Protein AF-A0A2V5STB5-F1 (afdb_monomer_lite)

Radius of gyration: 22.68 Å; chains: 1; bounding box: 38×24×69 Å

Sequence (76 aa):
DLSERILTDRDFIAAIKYLINLRRGEGTLDDIDHLGSRRVRTVGELLANQCRVGLARTERLVKERMTLCDINVDGM

Secondary structure (DSS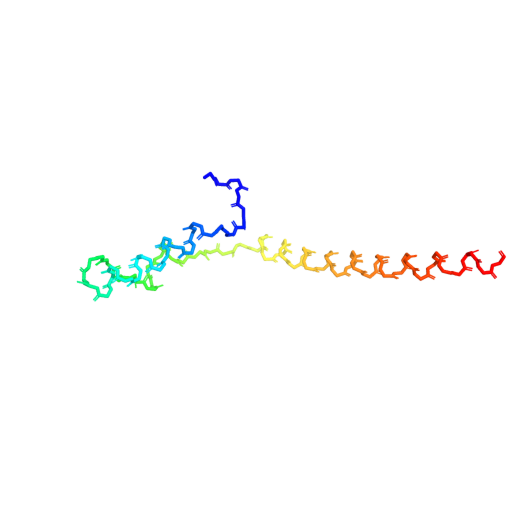P, 8-state):
-TT--S--HHHHHHHHHHHHHHHTT-S-PPPTT-GGG--PPPHHHHHHHHHHHHHHHHHHHHHHHHHHHHHHHTT-

Structure (mmCIF, N/CA/C/O backbone):
data_AF-A0A2V5STB5-F1
#
_entry.id   AF-A0A2V5STB5-F1
#
loop_
_atom_site.group_PDB
_atom_site.id
_atom_site.type_symbol
_atom_site.label_atom_id
_atom_site.label_alt_id
_atom_site.label_comp_id
_atom_site.label_asym_id
_atom_site.label_entity_id
_atom_site.label_seq_id
_atom_site.pdbx_PDB_ins_code
_atom_site.Cartn_x
_atom_site.Cartn_y
_atom_site.Cartn_z
_atom_site.occupancy
_atom_site.B_iso_or_equiv
_atom_site.auth_seq_id
_atom_site.auth_comp_id
_atom_site.auth_asym_id
_atom_site.auth_atom_id
_atom_site.pdbx_PDB_model_num
ATOM 1 N N . ASP A 1 1 ? -5.274 -15.151 1.496 1.00 48.88 1 ASP A N 1
ATOM 2 C CA . ASP A 1 1 ? -4.046 -15.671 0.877 1.00 48.88 1 ASP A CA 1
ATOM 3 C C . ASP A 1 1 ? -3.230 -14.466 0.420 1.00 48.88 1 ASP A C 1
ATOM 5 O O . ASP A 1 1 ? -3.819 -13.555 -0.139 1.00 48.88 1 ASP A O 1
ATOM 9 N N . LEU A 1 2 ? -1.936 -14.377 0.741 1.00 59.78 2 LEU A N 1
ATOM 10 C CA . LEU A 1 2 ? -1.103 -13.185 0.451 1.00 59.78 2 LEU A CA 1
ATOM 11 C C . LEU A 1 2 ? -0.660 -13.098 -1.026 1.00 59.78 2 LEU A C 1
ATOM 13 O O . LEU A 1 2 ? 0.129 -12.229 -1.401 1.00 59.78 2 LEU A O 1
ATOM 17 N N . SER A 1 3 ? -1.137 -14.026 -1.853 1.00 78.00 3 SER A N 1
ATOM 18 C CA . SER A 1 3 ? -0.861 -14.142 -3.283 1.00 78.00 3 SER A CA 1
ATOM 19 C C . SER A 1 3 ? -1.623 -13.105 -4.118 1.00 78.00 3 SER A C 1
ATOM 21 O O . SER A 1 3 ? -1.113 -12.642 -5.142 1.00 78.00 3 SER A O 1
ATOM 23 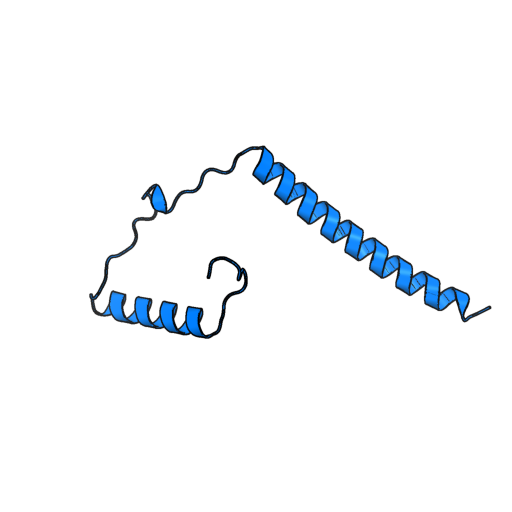N N . GLU A 1 4 ? -2.806 -12.690 -3.666 1.00 85.81 4 GLU A N 1
ATOM 24 C CA . GLU A 1 4 ? -3.676 -11.769 -4.388 1.00 85.81 4 GLU A CA 1
ATOM 25 C C . GLU A 1 4 ? -3.350 -10.311 -4.039 1.00 85.81 4 GLU A C 1
ATOM 27 O O . GLU A 1 4 ? -3.277 -9.919 -2.875 1.00 85.81 4 GLU A O 1
ATOM 32 N N . ARG A 1 5 ? -3.104 -9.493 -5.070 1.00 87.94 5 ARG A N 1
ATOM 33 C CA . ARG A 1 5 ? -2.720 -8.074 -4.929 1.00 87.94 5 ARG A CA 1
ATOM 34 C C . ARG A 1 5 ? -3.799 -7.102 -5.408 1.00 87.94 5 ARG A C 1
ATOM 36 O O . ARG A 1 5 ? -3.542 -5.902 -5.481 1.00 87.94 5 ARG A O 1
ATOM 43 N N . ILE A 1 6 ? -4.967 -7.620 -5.777 1.00 93.50 6 ILE A N 1
ATOM 44 C CA . ILE A 1 6 ? -6.121 -6.852 -6.246 1.00 93.50 6 ILE A CA 1
ATOM 45 C C . ILE A 1 6 ? -7.215 -6.982 -5.188 1.00 93.50 6 ILE A C 1
ATOM 47 O O . ILE A 1 6 ? -7.347 -8.029 -4.565 1.00 93.50 6 ILE A O 1
ATOM 51 N N . LEU A 1 7 ? -7.969 -5.907 -4.965 1.00 93.38 7 LEU A N 1
ATOM 52 C CA . LEU A 1 7 ? -9.100 -5.928 -4.041 1.00 93.38 7 LEU A CA 1
ATOM 53 C C . LEU A 1 7 ? -10.285 -6.667 -4.663 1.00 93.38 7 LEU A C 1
ATOM 55 O O . LEU A 1 7 ? -10.649 -6.410 -5.813 1.00 93.38 7 LEU A O 1
ATOM 59 N N . THR A 1 8 ? -10.911 -7.527 -3.872 1.00 94.31 8 THR A N 1
ATOM 60 C CA . THR A 1 8 ? -12.130 -8.255 -4.228 1.00 94.31 8 THR A CA 1
ATOM 61 C C . THR A 1 8 ? -13.373 -7.533 -3.710 1.00 94.31 8 THR A C 1
ATOM 63 O O . THR A 1 8 ? -13.311 -6.703 -2.802 1.00 94.31 8 THR A O 1
ATOM 66 N N . ASP A 1 9 ? -14.539 -7.867 -4.258 1.00 96.12 9 ASP A N 1
ATOM 67 C CA . ASP A 1 9 ? -15.845 -7.385 -3.789 1.00 96.12 9 ASP A CA 1
ATOM 68 C C . ASP A 1 9 ? -16.070 -7.645 -2.287 1.00 96.12 9 ASP A C 1
ATOM 70 O O . ASP A 1 9 ? -16.608 -6.801 -1.563 1.00 96.12 9 ASP A O 1
ATOM 74 N N . ARG A 1 10 ? -15.595 -8.791 -1.795 1.00 95.50 10 ARG A N 1
ATOM 75 C CA . ARG A 1 10 ? -15.672 -9.179 -0.383 1.00 95.50 10 ARG A CA 1
ATOM 76 C C . ARG A 1 10 ? -14.872 -8.248 0.525 1.00 95.50 10 ARG A C 1
ATOM 78 O O . ARG A 1 10 ? -15.355 -7.944 1.618 1.00 95.50 10 ARG A O 1
ATOM 85 N N . ASP A 1 11 ? -13.716 -7.760 0.073 1.00 94.75 11 ASP A N 1
ATOM 86 C CA . ASP A 1 11 ? -12.881 -6.827 0.843 1.00 94.75 11 ASP A CA 1
ATOM 87 C C . ASP A 1 11 ? -13.617 -5.503 1.080 1.00 94.75 11 ASP A C 1
ATOM 89 O O . ASP A 1 11 ? -13.638 -4.985 2.199 1.00 94.75 11 ASP A O 1
ATOM 93 N N . PHE A 1 12 ? -14.316 -4.993 0.059 1.00 96.56 12 PHE A N 1
ATOM 94 C CA . PHE A 1 12 ? -15.131 -3.781 0.183 1.00 96.56 12 PHE A CA 1
ATOM 95 C C . PHE A 1 12 ? -16.302 -3.970 1.148 1.00 96.56 12 PHE A C 1
ATOM 97 O O . PHE A 1 12 ? -16.544 -3.119 2.008 1.00 96.56 12 PHE A O 1
ATOM 104 N N . ILE A 1 13 ? -17.017 -5.095 1.046 1.00 97.81 13 ILE A N 1
ATOM 105 C CA . ILE A 1 13 ? -18.130 -5.405 1.953 1.00 97.81 13 ILE A CA 1
ATOM 106 C C . ILE A 1 13 ? -17.631 -5.483 3.402 1.00 97.81 13 ILE A C 1
ATOM 108 O O . ILE A 1 13 ? -18.289 -4.961 4.306 1.00 97.81 13 ILE A O 1
ATOM 112 N N . ALA A 1 14 ? -16.476 -6.111 3.640 1.00 96.38 14 ALA A N 1
ATOM 113 C CA . ALA A 1 14 ? -15.873 -6.202 4.966 1.00 96.38 14 ALA A CA 1
ATOM 114 C C . ALA A 1 14 ? -15.452 -4.824 5.508 1.00 96.38 14 ALA A C 1
ATOM 116 O O . ALA A 1 14 ? -15.785 -4.500 6.649 1.00 96.38 14 ALA A O 1
ATOM 117 N N . ALA A 1 15 ? -14.809 -3.986 4.688 1.00 96.25 15 ALA A N 1
ATOM 118 C CA . ALA A 1 15 ? -14.394 -2.637 5.073 1.00 96.25 15 ALA A CA 1
ATOM 119 C C . ALA A 1 15 ? -15.587 -1.742 5.460 1.00 96.25 15 ALA A C 1
ATOM 121 O O . ALA A 1 15 ? -15.551 -1.054 6.481 1.00 96.25 15 ALA A O 1
ATOM 122 N N . ILE A 1 16 ? -16.683 -1.790 4.691 1.00 97.06 16 ILE A N 1
ATOM 123 C CA . ILE A 1 16 ? -17.901 -1.019 4.989 1.00 97.06 16 ILE A CA 1
ATOM 124 C C . ILE A 1 16 ? -18.561 -1.517 6.280 1.00 97.06 16 ILE A C 1
ATOM 126 O O . ILE A 1 16 ? -18.970 -0.708 7.114 1.00 97.06 16 ILE A O 1
ATOM 130 N N . LYS A 1 17 ? -18.648 -2.840 6.478 1.00 97.19 17 LYS A N 1
ATOM 131 C CA . LYS A 1 17 ? -19.170 -3.421 7.726 1.00 97.19 17 LYS A CA 1
ATOM 132 C C . LYS A 1 17 ? -18.355 -2.971 8.936 1.00 97.19 17 LYS A C 1
ATOM 134 O O . LYS A 1 17 ? -18.945 -2.563 9.933 1.00 97.19 17 LYS A O 1
ATOM 139 N N . TYR A 1 18 ? -17.026 -2.994 8.827 1.00 95.94 18 TYR A N 1
ATOM 140 C CA . TYR A 1 18 ? -16.135 -2.508 9.878 1.00 95.94 18 TYR A CA 1
ATOM 141 C C . TYR A 1 18 ? -16.414 -1.038 10.216 1.00 95.94 18 TYR A C 1
ATOM 143 O O . TYR A 1 18 ? -16.608 -0.704 11.381 1.00 95.94 18 TYR A O 1
ATOM 151 N N . LEU A 1 19 ? -16.551 -0.173 9.205 1.00 96.75 19 LEU A N 1
ATOM 152 C CA . LEU A 1 19 ? -16.850 1.247 9.408 1.00 96.75 19 LEU A CA 1
ATOM 153 C C . LEU A 1 19 ? -18.206 1.481 10.102 1.00 96.75 19 LEU A C 1
ATOM 155 O O . LEU A 1 19 ? -18.327 2.355 10.962 1.00 96.75 19 LEU A O 1
ATOM 159 N N . ILE A 1 20 ? -19.233 0.699 9.751 1.00 97.06 20 ILE A N 1
ATOM 160 C CA . ILE A 1 20 ? -20.556 0.776 10.392 1.00 97.06 20 ILE A CA 1
ATOM 161 C C . ILE A 1 20 ? -20.474 0.355 11.862 1.00 97.06 20 ILE A C 1
ATOM 163 O O . ILE A 1 20 ? -21.046 1.033 12.716 1.00 97.06 20 ILE A O 1
ATOM 167 N N . ASN A 1 21 ? -19.765 -0.734 12.162 1.00 96.69 21 ASN A N 1
ATOM 168 C CA . ASN A 1 21 ? -19.586 -1.219 13.531 1.00 96.69 21 ASN A CA 1
ATOM 169 C C . ASN A 1 21 ? -18.799 -0.212 14.377 1.00 96.69 21 ASN A C 1
ATOM 171 O O . ASN A 1 21 ? -19.219 0.123 15.483 1.00 96.69 21 ASN A O 1
ATOM 175 N N . LEU A 1 22 ? -17.756 0.394 13.807 1.00 96.38 22 LEU A N 1
ATOM 176 C CA . LEU A 1 22 ? -16.986 1.448 14.462 1.00 96.38 22 LEU A CA 1
ATOM 177 C C . LEU A 1 22 ? -17.867 2.655 14.826 1.00 96.38 22 LEU A C 1
ATOM 179 O O . LEU A 1 22 ? -17.786 3.172 15.937 1.00 96.38 22 LEU A O 1
ATOM 183 N N . ARG A 1 23 ? -18.790 3.055 13.937 1.00 95.06 23 ARG A N 1
ATOM 184 C CA . ARG A 1 23 ? -19.782 4.108 14.229 1.00 95.06 23 ARG A CA 1
ATOM 185 C C . ARG A 1 23 ? -20.754 3.720 15.349 1.00 95.06 23 ARG A C 1
ATOM 187 O O . ARG A 1 23 ? -21.251 4.599 16.048 1.00 95.06 23 ARG A O 1
ATOM 194 N N . ARG A 1 24 ? -21.043 2.428 15.512 1.00 96.19 24 ARG A N 1
ATOM 195 C CA . ARG A 1 24 ? -21.869 1.893 16.609 1.00 96.19 24 ARG A CA 1
ATOM 196 C C . ARG A 1 24 ? -21.103 1.767 17.933 1.00 96.19 24 ARG A C 1
ATOM 198 O O . ARG A 1 24 ? -21.717 1.420 18.933 1.00 96.19 24 ARG A O 1
ATOM 205 N N . GLY A 1 25 ? -19.803 2.071 17.952 1.00 94.50 25 GLY A N 1
ATOM 206 C CA . GLY A 1 25 ? -18.932 1.905 19.119 1.00 94.50 25 GLY A CA 1
ATOM 207 C C . GLY A 1 25 ? -18.354 0.494 19.264 1.00 94.50 25 GLY A C 1
ATOM 208 O O . GLY A 1 25 ? -17.712 0.194 20.265 1.00 94.50 25 GLY A O 1
ATOM 209 N N . GLU A 1 26 ? -18.562 -0.372 18.271 1.00 92.62 26 GLU A N 1
ATOM 210 C CA . GLU A 1 26 ? -18.024 -1.729 18.221 1.00 92.62 26 GLU A CA 1
ATOM 211 C C . GLU A 1 26 ? -16.714 -1.720 17.421 1.00 92.62 26 GLU A C 1
ATOM 213 O O . GLU A 1 26 ? -16.701 -1.915 16.204 1.00 92.62 26 GLU A O 1
ATOM 218 N N . GLY A 1 27 ? -15.602 -1.446 18.104 1.00 88.56 27 GLY A N 1
ATOM 219 C CA . GLY A 1 27 ? -14.264 -1.409 17.513 1.00 88.56 27 GLY A CA 1
ATOM 220 C C . GLY A 1 27 ? -13.370 -0.357 18.162 1.00 88.56 27 GLY A C 1
ATOM 221 O O . GLY A 1 27 ? -13.780 0.351 19.080 1.00 88.56 27 GLY A O 1
ATOM 222 N N . THR A 1 28 ? -12.138 -0.247 17.677 1.00 91.50 28 THR A N 1
ATOM 223 C CA . THR A 1 28 ? -11.162 0.749 18.133 1.00 91.50 28 THR A CA 1
ATOM 224 C C . THR A 1 28 ? -10.811 1.685 16.990 1.00 91.50 28 THR A C 1
ATOM 226 O O . THR A 1 28 ? -10.610 1.236 15.863 1.00 91.50 28 THR A O 1
ATOM 229 N N . LEU A 1 29 ? -10.743 2.987 17.274 1.00 91.50 29 LEU A N 1
ATOM 230 C CA . LEU A 1 29 ? -10.230 3.959 16.313 1.00 91.50 29 LEU A CA 1
ATOM 231 C C . LEU A 1 29 ? -8.727 3.749 16.132 1.00 91.50 29 LEU A C 1
ATOM 233 O O . LEU A 1 29 ? -8.006 3.564 17.113 1.00 91.50 29 LEU A O 1
ATOM 237 N N . ASP A 1 30 ? -8.277 3.804 14.884 1.00 92.75 30 ASP A N 1
ATOM 238 C CA . ASP A 1 30 ? -6.862 3.669 14.565 1.00 92.75 30 ASP A CA 1
ATOM 239 C C . ASP A 1 30 ? -6.101 4.948 14.924 1.00 92.75 30 ASP A C 1
ATOM 241 O O . ASP A 1 30 ? -6.534 6.064 14.623 1.00 92.75 30 ASP A O 1
ATOM 245 N N . ASP A 1 31 ? -4.930 4.774 15.530 1.00 94.19 31 ASP A N 1
ATOM 246 C CA . ASP A 1 31 ? -3.969 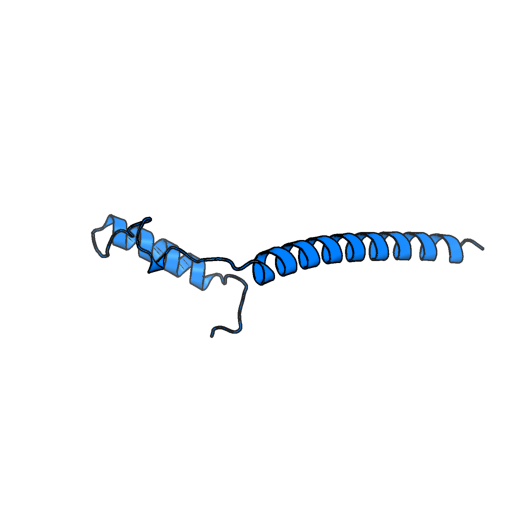5.847 15.753 1.00 94.19 31 ASP A CA 1
ATOM 247 C C . ASP A 1 31 ? -3.034 5.957 14.538 1.00 94.19 31 ASP A C 1
ATOM 249 O O . ASP A 1 31 ? -2.296 5.028 14.197 1.00 94.19 31 ASP A O 1
ATOM 253 N N . ILE A 1 32 ? -3.074 7.110 13.867 1.00 92.25 32 ILE A N 1
ATOM 254 C CA . ILE A 1 32 ? -2.286 7.391 12.659 1.00 92.25 32 ILE A CA 1
ATOM 255 C C . ILE A 1 32 ? -0.783 7.437 12.969 1.00 92.25 32 ILE A C 1
ATOM 257 O O . ILE A 1 32 ? 0.048 7.149 12.098 1.00 92.25 32 ILE A O 1
ATOM 261 N N . ASP A 1 33 ? -0.414 7.775 14.200 1.00 94.50 33 ASP A N 1
ATOM 262 C CA . ASP A 1 33 ? 0.982 7.854 14.618 1.00 94.50 33 ASP A CA 1
ATOM 263 C C . ASP A 1 33 ? 1.515 6.525 15.154 1.00 94.50 33 ASP A C 1
ATOM 265 O O . ASP A 1 33 ? 2.723 6.383 15.371 1.00 94.50 33 ASP A O 1
ATOM 269 N N . HIS A 1 34 ? 0.661 5.502 15.253 1.00 95.81 34 HIS A N 1
ATOM 270 C CA . HIS A 1 34 ? 1.097 4.160 15.588 1.00 95.81 34 HIS A CA 1
ATOM 271 C C . HIS A 1 34 ? 2.103 3.641 14.553 1.00 95.81 34 HIS A C 1
ATOM 273 O O . HIS A 1 34 ? 1.820 3.566 13.354 1.00 95.81 34 HIS A O 1
ATOM 279 N N . LEU A 1 35 ? 3.286 3.224 15.014 1.00 94.75 35 LEU A N 1
ATOM 280 C CA . LEU A 1 35 ? 4.352 2.755 14.124 1.00 94.75 35 LEU A CA 1
ATOM 281 C C . LEU A 1 35 ? 3.962 1.499 13.330 1.00 94.75 35 LEU A C 1
ATOM 283 O O . LEU A 1 35 ? 4.509 1.289 12.255 1.00 94.75 35 LEU A O 1
ATOM 287 N N . GLY A 1 36 ? 2.979 0.712 13.784 1.00 93.31 36 GLY A N 1
ATOM 288 C CA . GLY A 1 36 ? 2.394 -0.372 12.983 1.00 93.31 36 GLY A CA 1
ATOM 289 C C . GLY A 1 36 ? 1.729 0.107 11.681 1.00 93.31 36 GLY A C 1
ATOM 290 O O . GLY A 1 36 ? 1.737 -0.615 10.687 1.00 93.31 36 GLY A O 1
ATOM 291 N N . SER A 1 37 ? 1.243 1.352 11.651 1.00 93.25 37 SER A N 1
ATOM 292 C CA . SER A 1 37 ? 0.681 2.031 10.473 1.00 93.25 37 SER A CA 1
ATOM 293 C C . SER A 1 37 ? 1.729 2.849 9.700 1.00 93.25 37 SER A C 1
ATOM 295 O O . SER A 1 37 ? 1.424 3.455 8.669 1.00 93.25 37 SER A O 1
ATOM 297 N N . ARG A 1 38 ? 2.990 2.876 10.163 1.00 95.81 38 ARG A N 1
ATOM 298 C CA . ARG A 1 38 ? 4.113 3.575 9.520 1.00 95.81 38 ARG A CA 1
ATOM 299 C C . ARG A 1 38 ? 5.099 2.561 8.945 1.00 95.81 38 ARG A C 1
ATOM 301 O O . ARG A 1 38 ? 5.690 1.757 9.652 1.00 95.81 38 ARG A O 1
ATOM 308 N N . ARG A 1 39 ? 5.350 2.633 7.638 1.00 95.19 39 ARG A N 1
ATOM 309 C CA . ARG A 1 39 ? 6.314 1.753 6.961 1.00 95.19 39 ARG A CA 1
ATOM 310 C C . ARG A 1 39 ? 7.498 2.544 6.418 1.00 95.19 39 ARG A C 1
ATOM 312 O O . ARG A 1 39 ? 7.319 3.449 5.605 1.00 95.19 39 ARG A O 1
ATOM 319 N N . VAL A 1 40 ? 8.710 2.157 6.818 1.00 95.44 40 VAL A N 1
ATOM 320 C CA . VAL A 1 40 ? 9.961 2.717 6.285 1.00 95.44 40 VAL A CA 1
ATOM 321 C C . VAL A 1 40 ? 10.233 2.133 4.899 1.00 95.44 40 VAL A C 1
ATOM 323 O O . VAL A 1 40 ? 10.203 0.917 4.717 1.00 95.44 40 VAL A O 1
ATOM 326 N N . ARG A 1 41 ? 10.517 2.998 3.920 1.00 96.56 41 ARG A N 1
ATOM 327 C CA . ARG A 1 41 ? 10.968 2.596 2.580 1.00 96.56 41 ARG A CA 1
ATOM 328 C C . ARG A 1 41 ? 12.470 2.802 2.467 1.00 96.56 41 ARG A C 1
ATOM 330 O O . ARG A 1 41 ? 12.958 3.903 2.707 1.00 96.56 41 ARG A O 1
ATOM 337 N N . THR A 1 42 ? 13.196 1.758 2.087 1.00 97.62 42 THR A N 1
ATOM 338 C CA . THR A 1 42 ? 14.644 1.841 1.860 1.00 97.62 42 THR A CA 1
ATOM 339 C C . THR A 1 42 ? 14.949 2.403 0.471 1.00 97.62 42 THR A C 1
ATOM 341 O O . THR A 1 42 ? 14.095 2.405 -0.418 1.00 97.62 42 THR A O 1
ATOM 344 N N . VAL A 1 43 ? 16.191 2.846 0.252 1.00 97.81 43 VAL A N 1
ATOM 345 C CA . VAL A 1 43 ? 16.639 3.385 -1.047 1.00 97.81 43 VAL A CA 1
ATOM 346 C C . VAL A 1 43 ? 16.386 2.397 -2.193 1.00 97.81 43 VAL A C 1
ATOM 348 O O . VAL A 1 43 ? 15.941 2.804 -3.264 1.00 97.81 43 VAL A O 1
ATOM 351 N N . GLY A 1 44 ? 16.588 1.096 -1.957 1.00 97.88 44 GLY A N 1
ATOM 352 C CA . GLY A 1 44 ? 16.331 0.054 -2.954 1.00 97.88 44 GLY A CA 1
ATOM 353 C C . GLY A 1 44 ? 14.863 -0.026 -3.386 1.00 97.88 44 GLY A C 1
ATOM 354 O O . 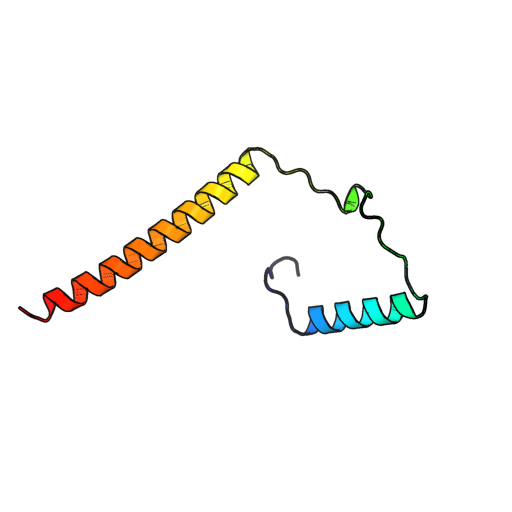GLY A 1 44 ? 14.587 -0.142 -4.577 1.00 97.88 44 GLY A O 1
ATOM 355 N N . GLU A 1 45 ? 13.913 0.108 -2.454 1.00 97.25 45 GLU A N 1
ATOM 356 C CA . GLU A 1 45 ? 12.481 0.132 -2.785 1.00 97.25 45 GLU A CA 1
ATOM 357 C C . GLU A 1 45 ? 12.113 1.370 -3.611 1.00 97.25 45 GLU A C 1
ATOM 359 O O . GLU A 1 45 ? 11.359 1.275 -4.583 1.00 97.25 45 GLU A O 1
ATOM 364 N N . LEU A 1 46 ? 12.663 2.530 -3.244 1.00 97.44 46 LEU A N 1
ATOM 365 C CA . LEU A 1 46 ? 12.423 3.777 -3.964 1.00 97.44 46 LEU A CA 1
ATOM 366 C C . LEU A 1 46 ? 12.945 3.689 -5.402 1.00 97.44 46 LEU A C 1
ATOM 368 O O . LEU A 1 46 ? 12.206 4.007 -6.335 1.00 97.44 46 LEU A 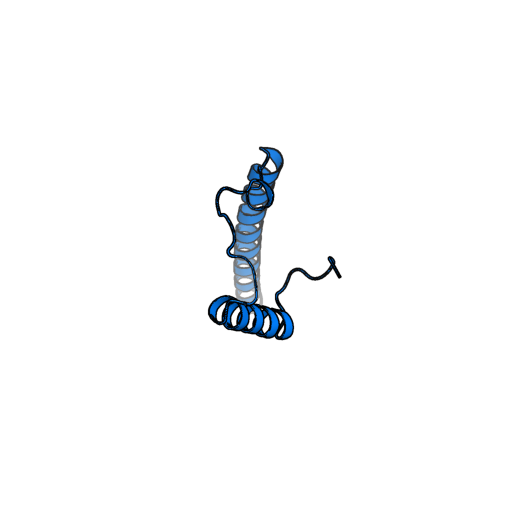O 1
ATOM 372 N N . LEU A 1 47 ? 14.174 3.198 -5.586 1.00 98.00 47 LEU A N 1
ATOM 373 C CA . LEU A 1 47 ? 14.769 2.986 -6.906 1.00 98.00 47 LEU A CA 1
ATOM 374 C C . LEU A 1 47 ? 13.980 1.964 -7.726 1.00 98.00 47 LEU A C 1
ATOM 376 O O . LEU A 1 47 ? 13.645 2.239 -8.876 1.00 98.00 47 LEU A O 1
ATOM 380 N N . ALA A 1 48 ? 13.611 0.824 -7.136 1.00 97.69 48 ALA A N 1
ATOM 381 C CA . ALA A 1 48 ? 12.819 -0.195 -7.819 1.00 97.69 48 ALA A CA 1
ATOM 382 C C . ALA A 1 48 ? 11.471 0.361 -8.309 1.00 97.69 48 ALA A C 1
ATOM 384 O O . ALA A 1 48 ? 11.055 0.076 -9.434 1.00 97.69 48 ALA A O 1
ATOM 385 N N . ASN A 1 49 ? 10.806 1.201 -7.508 1.00 96.88 49 ASN A N 1
ATOM 386 C CA . ASN A 1 49 ? 9.561 1.842 -7.919 1.00 96.88 49 ASN A CA 1
ATOM 387 C C . ASN A 1 49 ? 9.766 2.813 -9.096 1.00 96.88 49 ASN A C 1
ATOM 389 O O . ASN A 1 49 ? 8.963 2.800 -10.029 1.00 96.88 49 ASN A O 1
ATOM 393 N N . GLN A 1 50 ? 10.844 3.607 -9.087 1.00 97.38 50 GLN A N 1
ATOM 394 C CA . GLN A 1 50 ? 11.176 4.502 -10.203 1.00 97.38 50 GLN A CA 1
ATOM 395 C C . GLN A 1 50 ? 11.490 3.721 -11.483 1.00 97.38 50 GLN A C 1
ATOM 397 O O . GLN A 1 50 ? 10.930 4.022 -12.537 1.00 97.38 50 GLN A O 1
ATOM 402 N N . CYS A 1 51 ? 12.305 2.667 -11.388 1.00 98.12 51 CYS A N 1
ATOM 403 C CA . CYS A 1 51 ? 12.604 1.789 -12.518 1.00 98.12 51 CYS A CA 1
ATOM 404 C C . CYS A 1 51 ? 11.333 1.151 -13.085 1.00 98.12 51 CYS A C 1
ATOM 406 O O . CYS A 1 51 ? 11.132 1.169 -14.295 1.00 98.12 51 CYS A O 1
ATOM 408 N N . ARG A 1 52 ? 10.431 0.650 -12.230 1.00 97.44 52 ARG A N 1
ATOM 409 C CA . ARG A 1 52 ? 9.156 0.056 -12.659 1.00 97.44 52 ARG A CA 1
ATOM 410 C C . ARG A 1 52 ? 8.299 1.040 -13.457 1.00 97.44 52 ARG A C 1
ATOM 412 O O . ARG A 1 52 ? 7.779 0.677 -14.508 1.00 97.44 52 ARG A O 1
ATOM 419 N N . VAL A 1 53 ? 8.159 2.278 -12.978 1.00 97.50 53 VAL A N 1
ATOM 420 C CA . VAL A 1 53 ? 7.396 3.322 -13.686 1.00 97.50 53 VAL A CA 1
ATOM 421 C C . VAL A 1 53 ? 8.070 3.691 -15.012 1.00 97.50 53 VAL A C 1
ATOM 423 O O . VAL A 1 53 ? 7.384 3.844 -16.024 1.00 97.50 53 VAL A O 1
ATOM 426 N N . GLY A 1 54 ? 9.402 3.798 -15.025 1.00 97.75 54 GLY A N 1
ATOM 427 C CA . GLY A 1 54 ? 10.180 4.037 -16.241 1.00 97.75 54 GLY A CA 1
ATOM 428 C C . GLY A 1 54 ? 9.968 2.943 -17.289 1.00 97.75 54 GLY A C 1
ATOM 429 O O . GLY A 1 54 ? 9.638 3.248 -18.434 1.00 97.75 54 GLY A O 1
ATOM 430 N N . LEU A 1 55 ? 10.058 1.677 -16.874 1.00 98.12 55 LEU A N 1
ATOM 431 C CA . LEU A 1 55 ? 9.868 0.519 -17.746 1.00 98.12 55 LEU A CA 1
ATOM 432 C C . LEU A 1 55 ? 8.442 0.426 -18.298 1.00 98.12 55 LEU A C 1
ATOM 434 O O . LEU A 1 55 ? 8.270 0.198 -19.493 1.00 98.12 55 LEU A O 1
ATOM 438 N N . ALA A 1 56 ? 7.422 0.679 -17.475 1.00 97.50 56 ALA A N 1
ATOM 439 C CA . ALA A 1 56 ? 6.031 0.696 -17.933 1.00 97.50 56 ALA A CA 1
ATOM 440 C C . ALA A 1 56 ? 5.793 1.765 -19.018 1.00 97.50 56 ALA A C 1
ATOM 442 O O . ALA A 1 56 ? 5.041 1.553 -19.971 1.00 97.50 56 ALA A O 1
ATOM 443 N N . ARG A 1 57 ? 6.469 2.919 -18.916 1.0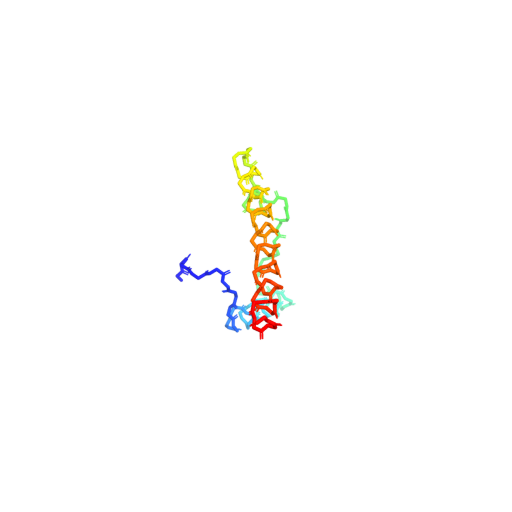0 97.56 57 ARG A N 1
ATOM 444 C CA . ARG A 1 57 ? 6.412 3.964 -19.948 1.00 97.56 57 ARG A CA 1
ATOM 445 C C . ARG A 1 57 ? 7.107 3.526 -21.235 1.00 97.56 57 ARG A C 1
ATOM 447 O O . ARG A 1 57 ? 6.555 3.736 -22.313 1.00 97.56 57 ARG A O 1
ATOM 454 N N . THR A 1 58 ? 8.295 2.929 -21.137 1.00 97.56 58 THR A N 1
ATOM 455 C CA . THR A 1 58 ? 9.010 2.430 -22.321 1.00 97.56 58 THR A CA 1
ATOM 456 C C . THR A 1 58 ? 8.254 1.296 -23.001 1.00 97.56 58 THR A C 1
ATOM 458 O O . THR A 1 58 ? 8.170 1.280 -24.222 1.00 97.56 58 THR A O 1
ATOM 461 N N . GLU A 1 59 ? 7.637 0.398 -22.230 1.00 97.06 59 GLU A N 1
ATOM 462 C CA . GLU A 1 59 ? 6.795 -0.680 -22.751 1.00 97.06 59 GLU A CA 1
ATOM 463 C C . GLU A 1 59 ? 5.643 -0.117 -23.588 1.00 97.06 59 GLU A C 1
ATOM 465 O O . GLU A 1 59 ? 5.414 -0.561 -24.713 1.00 97.06 59 GLU A O 1
ATOM 470 N N . ARG A 1 60 ? 4.948 0.900 -23.066 1.00 95.50 60 ARG A N 1
ATOM 471 C CA . ARG A 1 60 ? 3.862 1.567 -23.786 1.00 95.50 60 ARG A CA 1
ATOM 472 C C . ARG A 1 60 ? 4.342 2.192 -25.097 1.00 95.50 60 ARG A C 1
ATOM 474 O O . ARG A 1 60 ? 3.714 1.971 -26.125 1.00 95.50 60 ARG A O 1
ATOM 481 N N . LEU A 1 61 ? 5.468 2.909 -25.073 1.00 95.69 61 LEU A N 1
ATOM 482 C CA . LEU A 1 61 ? 6.046 3.521 -26.273 1.00 95.69 61 LEU A CA 1
ATOM 483 C C . LEU A 1 61 ? 6.409 2.473 -27.334 1.00 95.69 61 LEU A C 1
ATOM 485 O O . LEU A 1 61 ? 6.154 2.683 -28.517 1.00 95.69 61 LEU A O 1
ATOM 489 N N . VAL A 1 62 ? 7.003 1.350 -26.922 1.00 95.44 62 VAL A N 1
ATOM 490 C CA . VAL A 1 62 ? 7.362 0.259 -27.838 1.00 95.44 62 VAL A CA 1
ATOM 491 C C . VAL A 1 62 ? 6.110 -0.346 -28.468 1.00 95.44 62 VAL A C 1
ATOM 493 O O . VAL A 1 62 ? 6.067 -0.484 -29.687 1.00 95.44 62 VAL A O 1
ATOM 496 N N . LYS A 1 63 ? 5.075 -0.635 -27.669 1.00 93.38 63 LYS A N 1
ATOM 497 C CA . LYS A 1 63 ? 3.792 -1.148 -28.174 1.00 93.38 63 LYS A CA 1
ATOM 498 C C . LYS A 1 63 ? 3.164 -0.190 -29.184 1.00 93.38 63 LYS A C 1
ATOM 500 O O . LYS A 1 63 ? 2.810 -0.622 -30.269 1.00 93.38 63 LYS A O 1
ATOM 505 N N . GLU A 1 64 ? 3.096 1.102 -28.864 1.00 93.50 64 GLU A N 1
ATOM 506 C CA . GLU A 1 64 ? 2.557 2.129 -29.767 1.00 93.50 64 GLU A CA 1
ATOM 507 C C . GLU A 1 64 ? 3.351 2.223 -31.084 1.00 93.50 64 GLU A C 1
ATOM 509 O O . GLU A 1 64 ? 2.764 2.386 -32.152 1.00 93.50 64 GLU A O 1
ATOM 514 N N . ARG A 1 65 ? 4.685 2.089 -31.038 1.00 90.00 65 ARG A N 1
ATOM 515 C CA . ARG A 1 65 ? 5.536 2.088 -32.240 1.00 90.00 65 ARG A CA 1
ATOM 516 C C . ARG A 1 65 ? 5.367 0.834 -33.092 1.00 90.00 65 ARG A C 1
ATOM 518 O O . ARG A 1 65 ? 5.365 0.962 -34.312 1.00 90.00 65 ARG A O 1
ATOM 525 N N . MET A 1 66 ? 5.214 -0.337 -32.476 1.00 88.56 66 MET A N 1
ATOM 526 C CA . MET A 1 66 ? 4.981 -1.593 -33.197 1.00 88.56 66 MET A CA 1
ATOM 527 C C . MET A 1 66 ? 3.696 -1.521 -34.028 1.00 88.56 66 MET A C 1
ATOM 529 O O . MET A 1 66 ? 3.740 -1.794 -35.223 1.00 88.56 66 MET A O 1
ATOM 533 N N . THR A 1 67 ? 2.600 -1.012 -33.456 1.00 86.06 67 THR A N 1
ATOM 534 C CA . THR A 1 67 ? 1.325 -0.876 -34.180 1.00 86.06 67 THR A CA 1
ATOM 535 C C . THR A 1 67 ? 1.410 0.069 -35.384 1.00 86.06 67 THR A C 1
ATOM 537 O O . THR A 1 67 ? 0.709 -0.130 -36.368 1.00 86.06 67 THR A O 1
ATOM 540 N N . LEU A 1 68 ? 2.255 1.108 -35.329 1.00 80.56 68 LEU A N 1
ATOM 541 C CA . LEU A 1 68 ? 2.457 2.042 -36.447 1.00 80.56 68 LEU A CA 1
ATOM 542 C C . LEU A 1 68 ? 3.313 1.452 -37.576 1.00 80.56 68 LEU A C 1
ATOM 544 O O . LEU A 1 68 ? 3.161 1.855 -38.729 1.00 80.56 68 LEU A O 1
ATOM 548 N N . CYS A 1 69 ? 4.235 0.541 -37.259 1.00 70.75 69 CYS A N 1
ATOM 549 C CA . CYS A 1 69 ? 5.051 -0.133 -38.267 1.00 70.75 69 CYS A CA 1
ATOM 550 C C . CYS A 1 69 ? 4.227 -1.146 -39.069 1.00 70.75 69 CYS A C 1
ATOM 552 O O . CYS A 1 69 ? 4.336 -1.144 -40.291 1.00 70.75 69 CYS A O 1
ATOM 554 N N . ASP A 1 70 ? 3.367 -1.933 -38.414 1.00 61.56 70 ASP A N 1
ATOM 555 C CA . ASP A 1 70 ? 2.531 -2.939 -39.087 1.00 61.56 70 ASP A CA 1
ATOM 556 C C . ASP A 1 70 ? 1.616 -2.308 -40.157 1.00 61.56 70 ASP A C 1
ATOM 558 O O . ASP A 1 70 ? 1.513 -2.817 -41.269 1.00 61.56 70 ASP A O 1
ATOM 562 N N . ILE A 1 71 ? 1.046 -1.126 -39.885 1.00 61.12 71 ILE A N 1
ATOM 563 C CA . ILE A 1 71 ? 0.176 -0.400 -40.835 1.00 61.12 71 ILE A CA 1
ATOM 564 C C . ILE A 1 71 ? 0.926 0.026 -42.112 1.00 61.12 71 ILE A C 1
ATOM 566 O O . ILE A 1 71 ? 0.322 0.128 -43.177 1.00 61.12 71 ILE A O 1
ATOM 570 N N . ASN A 1 72 ? 2.233 0.293 -42.027 1.00 59.00 72 ASN A N 1
ATOM 571 C CA . ASN A 1 72 ? 3.022 0.748 -43.177 1.00 59.00 72 ASN A CA 1
ATOM 572 C C . ASN A 1 72 ? 3.539 -0.402 -44.055 1.00 59.00 72 ASN A C 1
ATOM 574 O O . ASN A 1 72 ? 3.908 -0.153 -45.199 1.00 59.00 72 ASN A O 1
ATOM 578 N N . VAL A 1 73 ? 3.586 -1.636 -43.541 1.00 59.62 73 VAL A N 1
ATOM 579 C CA . VAL A 1 73 ? 4.091 -2.799 -44.291 1.00 59.62 73 VAL A CA 1
ATOM 580 C C . VAL A 1 73 ? 3.010 -3.403 -45.194 1.00 59.62 73 VAL A C 1
ATOM 582 O O . VAL A 1 73 ? 3.337 -3.854 -46.283 1.00 59.62 73 VAL A O 1
ATOM 585 N N . ASP A 1 74 ? 1.730 -3.314 -44.816 1.00 58.34 74 ASP A N 1
ATOM 586 C CA . ASP A 1 74 ? 0.598 -3.778 -45.643 1.00 58.34 74 ASP A CA 1
ATOM 587 C C . ASP A 1 74 ? 0.185 -2.783 -46.756 1.00 58.34 74 ASP A C 1
ATOM 589 O O . ASP A 1 74 ? -0.736 -3.046 -47.531 1.00 58.34 74 ASP A O 1
ATOM 593 N N . GLY A 1 75 ? 0.843 -1.620 -46.833 1.00 57.66 75 GLY A N 1
ATOM 594 C CA . GLY A 1 75 ? 0.628 -0.589 -47.857 1.00 57.66 75 GLY A CA 1
ATOM 595 C C . GLY A 1 75 ? 1.651 -0.587 -49.002 1.00 57.66 75 GLY A C 1
ATOM 596 O O . GLY A 1 75 ? 1.614 0.329 -49.828 1.00 57.66 75 GLY A O 1
ATOM 597 N N . MET A 1 76 ? 2.563 -1.566 -49.035 1.00 50.72 76 MET A N 1
ATOM 598 C CA . MET A 1 76 ? 3.552 -1.800 -50.098 1.00 50.72 76 MET A CA 1
ATOM 599 C C . MET A 1 76 ? 3.273 -3.103 -50.843 1.00 50.72 76 MET A C 1
ATOM 601 O O . MET A 1 76 ? 2.899 -4.095 -50.184 1.00 50.72 76 MET A O 1
#

Foldseek 3Di:
DVPDPDDDPVNVVVVVVVVVCVVVVNDDDDDCPPCVVPDDDDPVNVVVVVVVVVVVVVVVVVVVVVVVVVVVVVVD

pLDDT: mean 89.87, std 12.83, range [48.88, 98.12]